Protein AF-A0A9E2MGG2-F1 (afdb_monomer)

Mean predicted aligned error: 4.43 Å

Secondary structure (DSSP, 8-state):
---PPPHHHHHHHHHHHHHHHHHTTSS-GGGHHHHHHHHHHHHHHT--SSHHHHHHHHHHHHHHH-

pLDDT: mean 85.72, std 7.42, range [47.09, 92.12]

Radius of gyration: 11.16 Å; Cα contacts (8 Å, |Δi|>4): 72; chains: 1; bounding box: 29×18×32 Å

Nearest PDB structures (foldseek):
  5krv-assembly1_A  TM=7.635E-01  e=1.336E+00  Vibrio vulnificus CMCP6
  2lyi-assembly1_A  TM=6.701E-01  e=1.494E+00  Trichonephila antipodiana
  5dul-assembly2_C  TM=6.020E-01  e=1.264E+00  Yersinia pestis
  5dul-assembly1_A  TM=5.852E-01  e=1.264E+00  Yersinia pestis
  3iie-assembly1_A  TM=5.863E-01  e=1.976E+00  Yersinia pseudotuberculosis YPIII

Structure (mmCIF, N/CA/C/O backbone):
data_AF-A0A9E2MGG2-F1
#
_entry.id   AF-A0A9E2MGG2-F1
#
loop_
_atom_site.group_PDB
_atom_site.id
_atom_site.type_symbol
_atom_site.label_atom_id
_atom_site.label_alt_id
_atom_site.label_comp_id
_atom_site.label_asym_id
_atom_site.label_entity_id
_atom_site.label_seq_id
_atom_site.pdbx_PDB_ins_code
_atom_site.Cartn_x
_atom_site.Cartn_y
_atom_site.Cartn_z
_atom_site.occupancy
_atom_site.B_iso_or_equiv
_atom_site.auth_seq_id
_atom_site.auth_comp_id
_atom_site.auth_asym_id
_atom_site.auth_atom_id
_atom_site.pdbx_PDB_model_num
ATOM 1 N N . MET A 1 1 ? 16.035 -1.296 -18.798 1.00 47.09 1 MET A N 1
ATOM 2 C CA . MET A 1 1 ? 15.611 -2.043 -17.586 1.00 47.09 1 MET A CA 1
ATOM 3 C C . MET A 1 1 ? 14.515 -1.264 -16.859 1.00 47.09 1 MET A C 1
ATOM 5 O O . MET A 1 1 ? 14.749 -0.120 -16.478 1.00 47.09 1 MET A O 1
ATOM 9 N N . ALA A 1 2 ? 13.305 -1.813 -16.702 1.00 58.56 2 ALA A N 1
ATOM 10 C CA . ALA A 1 2 ? 12.243 -1.116 -15.973 1.00 58.56 2 ALA A CA 1
ATOM 11 C C . ALA A 1 2 ? 12.687 -0.902 -14.516 1.00 58.56 2 ALA A C 1
ATOM 13 O O . ALA A 1 2 ? 12.891 -1.867 -13.781 1.00 58.56 2 ALA A O 1
ATOM 14 N N . LYS A 1 3 ? 12.867 0.359 -14.098 1.00 68.75 3 LYS A N 1
ATOM 15 C CA . LYS A 1 3 ? 13.214 0.728 -12.715 1.00 68.75 3 LYS A CA 1
ATOM 16 C C . LYS A 1 3 ? 12.042 0.358 -11.802 1.00 68.75 3 LYS A C 1
ATOM 18 O O . LYS A 1 3 ? 11.171 1.178 -11.515 1.00 68.75 3 LYS A O 1
ATOM 23 N N . VAL A 1 4 ? 11.986 -0.896 -11.360 1.00 79.31 4 VAL A N 1
ATOM 24 C CA . VAL A 1 4 ? 10.996 -1.331 -10.373 1.00 79.31 4 VAL A CA 1
ATOM 25 C C . VAL A 1 4 ? 11.215 -0.514 -9.105 1.00 79.31 4 VAL A C 1
ATOM 27 O O . VAL A 1 4 ? 12.335 -0.367 -8.608 1.00 79.31 4 VAL A O 1
ATOM 30 N N . LEU A 1 5 ? 10.137 0.061 -8.575 1.00 82.50 5 LEU A N 1
ATOM 31 C CA . LEU A 1 5 ? 10.226 0.845 -7.355 1.00 82.50 5 LEU A CA 1
ATOM 32 C C . LEU A 1 5 ? 10.749 -0.002 -6.190 1.00 82.50 5 LEU A C 1
ATOM 34 O O . LEU A 1 5 ? 10.174 -1.033 -5.844 1.00 82.50 5 LEU A O 1
ATOM 38 N N . LYS A 1 6 ? 11.780 0.515 -5.508 1.00 86.44 6 LYS A N 1
ATOM 39 C CA . LYS A 1 6 ? 12.306 -0.065 -4.264 1.00 86.44 6 LYS A CA 1
ATOM 40 C C . LYS A 1 6 ? 11.171 -0.345 -3.268 1.00 86.44 6 LYS A C 1
ATOM 42 O O . LYS A 1 6 ? 10.270 0.481 -3.072 1.00 86.44 6 LYS A O 1
ATOM 47 N N . LYS A 1 7 ? 11.274 -1.464 -2.543 1.00 85.81 7 LYS A N 1
ATOM 48 C CA . LYS A 1 7 ?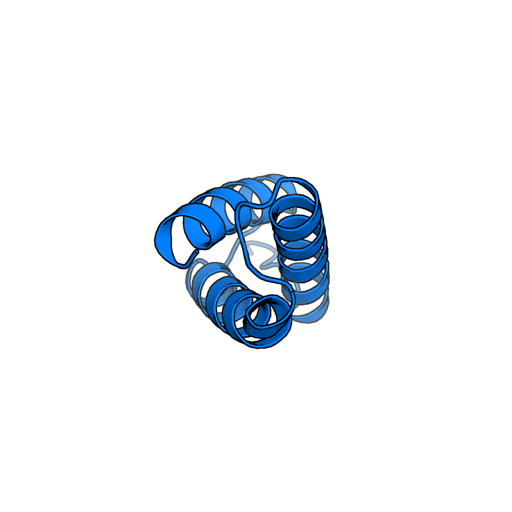 10.288 -1.924 -1.543 1.00 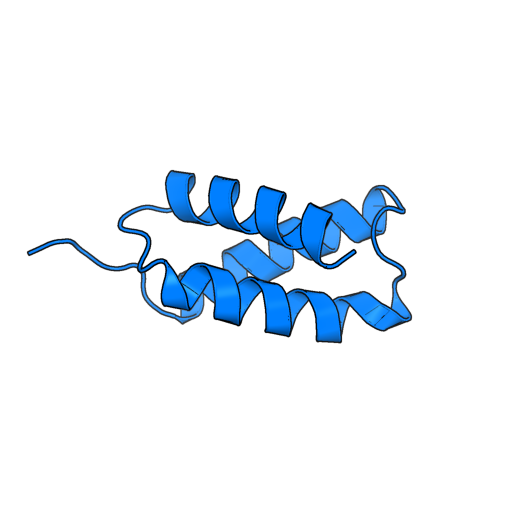85.81 7 LYS A CA 1
ATOM 49 C C . LYS A 1 7 ? 9.925 -0.850 -0.511 1.00 85.81 7 LYS A C 1
ATOM 51 O O . LYS A 1 7 ? 8.756 -0.683 -0.159 1.00 85.81 7 LYS A O 1
ATOM 56 N N . ARG A 1 8 ? 10.912 -0.054 -0.083 1.00 87.50 8 ARG A N 1
ATOM 57 C CA . ARG A 1 8 ? 10.729 1.082 0.838 1.00 87.50 8 ARG A CA 1
ATOM 58 C C . ARG A 1 8 ? 9.757 2.130 0.285 1.00 87.50 8 ARG A C 1
ATOM 60 O O . ARG A 1 8 ? 8.919 2.640 1.027 1.00 87.50 8 ARG A O 1
ATOM 67 N N . THR A 1 9 ? 9.823 2.421 -1.012 1.00 88.81 9 THR A N 1
ATOM 68 C CA . THR A 1 9 ? 8.942 3.395 -1.670 1.00 88.81 9 THR A CA 1
ATOM 69 C C . THR A 1 9 ? 7.510 2.886 -1.737 1.00 88.81 9 THR A C 1
ATOM 71 O O . THR A 1 9 ? 6.583 3.630 -1.419 1.00 88.81 9 THR A O 1
ATOM 74 N N . VAL A 1 10 ? 7.321 1.607 -2.065 1.00 88.12 10 VAL A N 1
ATOM 75 C CA . VAL A 1 10 ? 5.993 0.982 -2.075 1.00 88.12 10 VAL A CA 1
ATOM 76 C C . VAL A 1 10 ? 5.376 0.991 -0.674 1.00 88.12 10 VAL A C 1
ATOM 78 O O . VAL A 1 10 ? 4.217 1.373 -0.523 1.00 88.12 10 VAL A O 1
ATOM 81 N N . LYS A 1 11 ? 6.165 0.692 0.367 1.00 89.69 11 LYS A N 1
ATOM 82 C CA . LYS A 1 11 ? 5.712 0.746 1.768 1.00 89.69 11 LYS A CA 1
ATOM 83 C C . LYS A 1 11 ? 5.291 2.164 2.185 1.00 89.69 11 LYS A C 1
ATOM 85 O O . LYS A 1 11 ? 4.238 2.319 2.798 1.00 89.69 11 LYS A O 1
ATOM 90 N N . LYS A 1 12 ? 6.053 3.200 1.794 1.00 92.06 12 LYS A N 1
ATOM 91 C CA . LYS A 1 12 ? 5.687 4.618 2.011 1.00 92.06 12 LYS A CA 1
ATOM 92 C C . LYS A 1 12 ? 4.400 5.014 1.273 1.00 92.06 12 LYS A C 1
ATOM 94 O O . LYS A 1 12 ? 3.623 5.820 1.780 1.00 92.06 12 LYS A O 1
ATOM 99 N N . VAL A 1 13 ? 4.173 4.493 0.066 1.00 90.69 13 VAL A N 1
ATOM 100 C CA . VAL A 1 13 ? 2.941 4.766 -0.693 1.00 90.69 13 VAL A CA 1
ATOM 101 C C . VAL A 1 13 ? 1.744 4.078 -0.043 1.00 90.69 13 VAL A C 1
ATOM 103 O O . VAL A 1 13 ? 0.734 4.739 0.187 1.00 90.69 13 VAL A O 1
ATOM 106 N N . ALA A 1 14 ? 1.869 2.794 0.300 1.00 88.69 14 ALA A N 1
ATOM 107 C CA . ALA A 1 14 ? 0.817 2.039 0.971 1.00 88.69 14 ALA A CA 1
ATOM 108 C C . ALA A 1 14 ? 0.395 2.718 2.281 1.00 88.69 14 ALA A C 1
ATOM 110 O O . ALA A 1 14 ? -0.792 2.961 2.469 1.00 88.69 14 ALA A O 1
ATOM 111 N N . SER A 1 15 ? 1.351 3.132 3.122 1.00 90.94 15 SER A N 1
ATOM 112 C CA . SER A 1 15 ? 1.050 3.806 4.391 1.00 90.94 15 SER A CA 1
ATOM 113 C C . SER A 1 15 ? 0.367 5.166 4.217 1.00 90.94 15 SER A C 1
ATOM 115 O O . SER A 1 15 ? -0.552 5.491 4.965 1.00 90.94 15 SER A O 1
ATOM 117 N N . LYS A 1 16 ? 0.764 5.970 3.220 1.00 92.12 16 LYS A N 1
ATOM 118 C CA . LYS A 1 16 ? 0.087 7.247 2.928 1.00 92.12 16 LYS A CA 1
ATOM 119 C C . LYS A 1 16 ? -1.357 7.036 2.473 1.00 92.12 16 LYS A C 1
ATOM 121 O O . LYS A 1 16 ? -2.230 7.813 2.853 1.00 92.12 16 LYS A O 1
ATOM 126 N N . VAL A 1 17 ? -1.613 6.020 1.647 1.00 91.12 17 VAL A N 1
ATOM 127 C CA . VAL A 1 17 ? -2.970 5.739 1.158 1.00 91.12 17 VAL A CA 1
ATOM 128 C C . VAL A 1 17 ? -3.837 5.150 2.270 1.00 91.12 17 VAL A C 1
ATOM 130 O O . VAL A 1 17 ? -4.972 5.594 2.413 1.00 91.12 17 VAL A O 1
ATOM 133 N N . THR A 1 18 ? -3.312 4.245 3.102 1.00 88.56 18 THR A N 1
ATOM 134 C CA . THR A 1 18 ? -4.072 3.717 4.245 1.00 88.56 18 THR A CA 1
ATOM 135 C C . THR A 1 18 ? -4.364 4.782 5.290 1.00 88.56 18 THR A C 1
ATOM 137 O O . THR A 1 18 ? -5.508 4.883 5.708 1.00 88.56 18 THR A O 1
ATOM 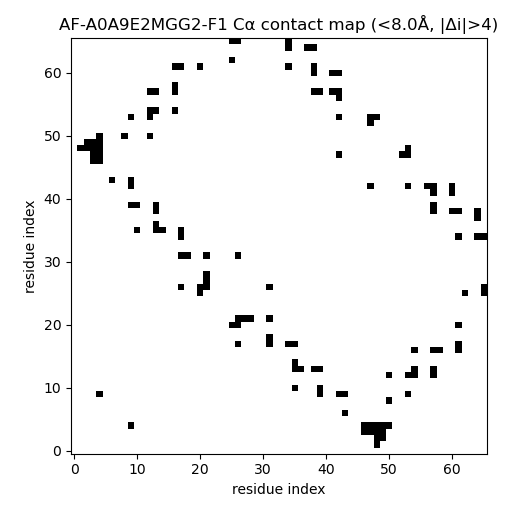140 N N . LYS A 1 19 ? -3.411 5.659 5.641 1.00 90.88 19 LYS A N 1
ATOM 141 C CA . LYS A 1 19 ? -3.685 6.803 6.536 1.00 90.88 19 LYS A CA 1
ATOM 142 C C . LYS A 1 19 ? -4.809 7.700 6.006 1.00 90.88 19 LYS A C 1
ATOM 144 O O . LYS A 1 19 ? -5.692 8.084 6.764 1.00 90.88 19 LYS A O 1
ATOM 149 N N . LYS A 1 20 ? -4.818 7.993 4.698 1.00 90.81 20 LYS A N 1
ATOM 150 C CA . LYS A 1 20 ? -5.912 8.754 4.069 1.00 90.81 20 LYS A CA 1
ATOM 151 C C . LYS A 1 20 ? -7.245 8.004 4.089 1.00 90.81 20 LYS A C 1
ATOM 153 O O . LYS A 1 20 ? -8.278 8.644 4.221 1.00 90.81 20 LYS A O 1
ATOM 158 N N . ALA A 1 21 ? -7.234 6.682 3.946 1.00 87.69 21 ALA A N 1
ATOM 159 C CA . ALA A 1 21 ? -8.445 5.868 4.021 1.00 87.69 21 ALA A CA 1
ATOM 160 C C . ALA A 1 21 ? -9.011 5.801 5.446 1.00 87.69 21 ALA A C 1
ATOM 162 O O . ALA A 1 21 ? -10.219 5.898 5.611 1.00 87.69 21 ALA A O 1
ATOM 163 N N . VAL A 1 22 ? -8.146 5.740 6.461 1.00 88.31 22 VAL A N 1
ATOM 164 C CA . VAL A 1 22 ? -8.540 5.842 7.874 1.00 88.31 22 VAL A CA 1
ATOM 165 C C . VAL A 1 22 ? -9.153 7.208 8.178 1.00 88.31 22 VAL A C 1
ATOM 167 O O . VAL A 1 22 ? -10.221 7.280 8.772 1.00 88.31 22 VAL A O 1
ATOM 170 N N . ALA A 1 23 ? -8.527 8.295 7.714 1.00 89.94 23 ALA A N 1
ATOM 171 C CA . ALA A 1 23 ? -9.072 9.645 7.878 1.00 89.94 23 ALA A CA 1
ATOM 172 C C . ALA A 1 23 ? -10.445 9.811 7.202 1.00 89.94 23 ALA A C 1
ATOM 174 O O . ALA A 1 23 ? -11.312 10.501 7.720 1.00 89.94 23 ALA A O 1
ATOM 175 N N . LYS A 1 24 ? -10.661 9.131 6.069 1.00 89.50 24 LYS A N 1
ATOM 176 C CA . LYS A 1 24 ? -11.951 9.085 5.363 1.00 89.50 24 LYS A CA 1
ATOM 177 C C . LYS A 1 24 ? -12.936 8.050 5.926 1.00 89.50 24 LYS A C 1
ATOM 179 O O . LYS A 1 24 ? -13.941 7.794 5.277 1.00 89.50 24 LYS A O 1
ATOM 184 N N . LYS A 1 25 ? -12.635 7.426 7.071 1.00 85.69 25 LYS A N 1
ATOM 185 C CA . LYS A 1 25 ? -13.432 6.355 7.699 1.00 85.69 25 LYS A CA 1
ATOM 186 C C . LYS A 1 25 ? -13.684 5.123 6.808 1.00 85.69 25 LYS A C 1
ATOM 188 O O . LYS A 1 25 ? -14.530 4.304 7.125 1.00 85.69 25 LYS A O 1
ATOM 193 N N . VAL A 1 26 ? -12.912 4.948 5.732 1.00 85.56 26 VAL A N 1
ATOM 194 C CA . VAL A 1 26 ? -12.986 3.766 4.852 1.00 85.56 26 VAL A CA 1
ATOM 195 C C . VAL A 1 26 ? -12.330 2.553 5.513 1.00 85.56 26 VAL A C 1
ATOM 197 O O . VAL A 1 26 ? -12.732 1.431 5.274 1.00 85.56 26 VAL A O 1
ATOM 200 N N . VAL A 1 27 ? -11.297 2.770 6.334 1.00 84.00 27 VAL A N 1
ATOM 201 C CA . VAL A 1 27 ? -10.584 1.709 7.062 1.00 84.00 27 VAL A CA 1
ATOM 202 C C . VAL A 1 27 ? -10.624 2.034 8.548 1.00 84.00 27 VAL A C 1
ATOM 204 O O . VAL A 1 27 ? -10.238 3.138 8.940 1.00 84.00 27 VAL A O 1
ATOM 207 N N . ALA A 1 28 ? -11.023 1.082 9.388 1.00 86.56 28 ALA A N 1
ATOM 208 C CA . ALA A 1 28 ? -10.968 1.266 10.833 1.00 86.56 28 ALA A CA 1
ATOM 209 C C . ALA A 1 28 ? -9.511 1.403 11.320 1.00 86.56 28 ALA A C 1
ATOM 211 O O . ALA A 1 28 ? -8.592 0.761 10.804 1.00 86.56 28 ALA A O 1
ATOM 212 N N . LYS A 1 29 ? -9.276 2.234 12.347 1.00 85.12 29 LYS A N 1
ATOM 213 C CA . LYS A 1 29 ? -7.922 2.465 12.898 1.00 85.12 29 LYS A CA 1
ATOM 214 C C . LYS A 1 29 ? -7.237 1.161 13.327 1.00 85.12 29 LYS A C 1
ATOM 216 O O . LYS A 1 29 ? -6.048 0.996 13.053 1.00 85.12 29 LYS A O 1
ATOM 221 N N . LYS A 1 30 ? -7.995 0.236 13.927 1.00 85.44 30 LYS A N 1
ATOM 222 C CA . LYS A 1 30 ? -7.530 -1.094 14.357 1.00 85.44 30 LYS A CA 1
ATOM 223 C C . LYS A 1 30 ? -6.953 -1.926 13.201 1.00 85.44 30 LYS A C 1
ATOM 225 O O . LYS A 1 30 ? -5.908 -2.556 13.348 1.00 85.44 30 LYS A O 1
ATOM 230 N N . ASP A 1 31 ? -7.533 -1.804 12.009 1.00 87.19 31 ASP A N 1
ATOM 231 C CA . ASP A 1 31 ? -7.166 -2.612 10.841 1.00 87.19 31 ASP A CA 1
ATOM 232 C C . ASP A 1 31 ? -6.094 -1.959 9.962 1.00 87.19 31 ASP A C 1
ATOM 234 O O . ASP A 1 31 ? -5.492 -2.605 9.097 1.00 87.19 31 ASP A O 1
ATOM 238 N N . ALA A 1 32 ? -5.768 -0.686 10.201 1.00 84.50 32 ALA A N 1
ATOM 239 C CA . ALA A 1 32 ? -4.858 0.097 9.365 1.00 84.50 32 ALA A CA 1
ATOM 240 C C . ALA A 1 32 ? -3.482 -0.569 9.161 1.00 84.50 32 ALA A C 1
ATOM 242 O O . ALA A 1 32 ? -2.897 -0.491 8.070 1.00 84.50 32 ALA A O 1
ATOM 243 N N . LYS A 1 33 ? -2.960 -1.250 10.192 1.00 88.50 33 LYS A N 1
ATOM 244 C CA . LYS A 1 33 ? -1.676 -1.971 10.137 1.00 88.50 33 LYS A CA 1
ATOM 245 C C . LYS A 1 33 ? -1.770 -3.214 9.245 1.00 88.50 33 LYS A C 1
ATOM 247 O O . LYS A 1 33 ? -0.874 -3.442 8.425 1.00 88.50 33 LYS A O 1
ATOM 252 N N . ALA A 1 34 ? -2.846 -3.990 9.371 1.00 88.94 34 ALA A N 1
ATOM 253 C CA . ALA A 1 34 ? -3.087 -5.192 8.574 1.00 88.94 34 ALA A CA 1
ATOM 254 C C . ALA A 1 34 ? -3.361 -4.840 7.103 1.00 88.94 34 ALA A C 1
ATOM 256 O O . ALA A 1 34 ? -2.692 -5.364 6.203 1.00 88.94 34 ALA A O 1
ATOM 257 N N . VAL A 1 35 ? -4.247 -3.869 6.859 1.00 87.38 35 VAL A N 1
ATOM 258 C CA . VAL A 1 35 ? -4.566 -3.353 5.519 1.00 87.38 35 VAL A CA 1
ATOM 259 C C . VAL A 1 35 ? -3.311 -2.784 4.853 1.00 87.38 35 VAL A C 1
ATOM 261 O O . VAL A 1 35 ? -3.010 -3.119 3.708 1.00 87.38 35 VAL A O 1
ATOM 264 N N . GLY A 1 36 ? -2.494 -2.009 5.575 1.00 87.56 36 GLY A N 1
ATOM 265 C 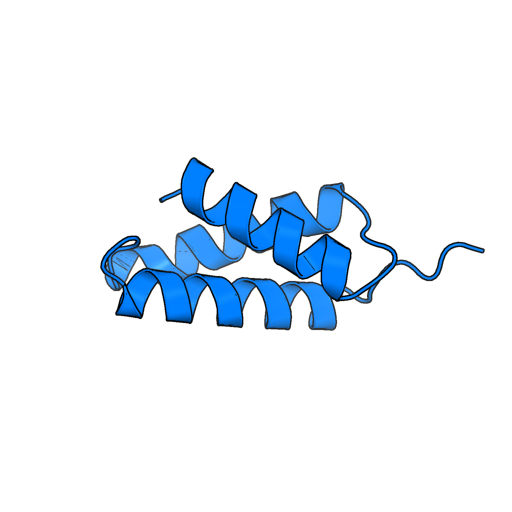CA . GLY A 1 36 ? -1.230 -1.476 5.052 1.00 87.56 36 GLY A CA 1
ATOM 266 C C . GLY A 1 36 ? -0.249 -2.558 4.594 1.00 87.56 36 GLY A C 1
ATOM 267 O O . GLY A 1 36 ? 0.367 -2.420 3.531 1.00 87.56 36 GLY A O 1
ATOM 268 N N . LYS A 1 37 ? -0.126 -3.659 5.350 1.00 90.31 37 LYS A N 1
ATOM 269 C CA . LYS A 1 37 ? 0.706 -4.815 4.971 1.00 90.31 37 LYS A CA 1
ATOM 270 C C . LYS A 1 37 ? 0.156 -5.528 3.728 1.00 90.31 37 LYS A C 1
ATOM 272 O O . LYS A 1 37 ? 0.933 -5.806 2.811 1.00 90.31 37 LYS A O 1
ATOM 277 N N . LYS A 1 38 ? -1.156 -5.794 3.670 1.00 90.88 38 LYS A N 1
ATOM 278 C CA . LYS A 1 38 ? -1.812 -6.444 2.516 1.00 90.88 38 LYS A CA 1
ATOM 279 C C . LYS A 1 38 ? 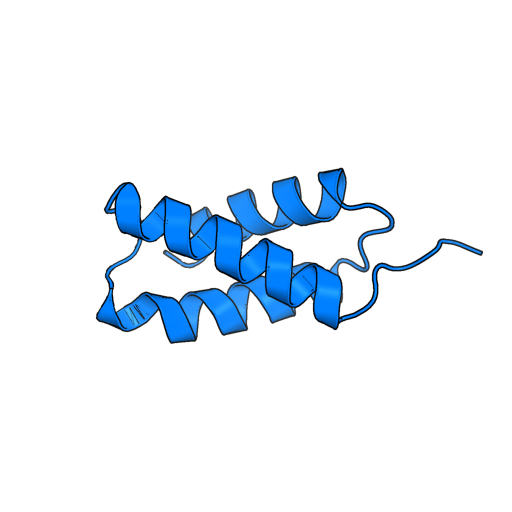-1.665 -5.604 1.244 1.00 90.88 38 LYS A C 1
ATOM 281 O O . LYS A 1 38 ? -1.196 -6.104 0.223 1.00 90.88 38 LYS A O 1
ATOM 286 N N . VAL A 1 39 ? -1.947 -4.305 1.328 1.00 88.50 39 VAL A N 1
ATOM 287 C CA . VAL A 1 39 ? -1.811 -3.359 0.209 1.00 88.50 39 VAL A CA 1
ATOM 288 C C . VAL A 1 39 ? -0.369 -3.297 -0.287 1.00 88.50 39 VAL A C 1
ATOM 290 O O . VAL A 1 39 ? -0.136 -3.363 -1.491 1.00 88.50 39 VAL A O 1
ATOM 293 N N . ALA A 1 40 ? 0.614 -3.228 0.615 1.00 88.62 40 ALA A N 1
ATOM 294 C CA . ALA A 1 40 ? 2.019 -3.240 0.220 1.00 88.62 40 ALA A CA 1
ATOM 29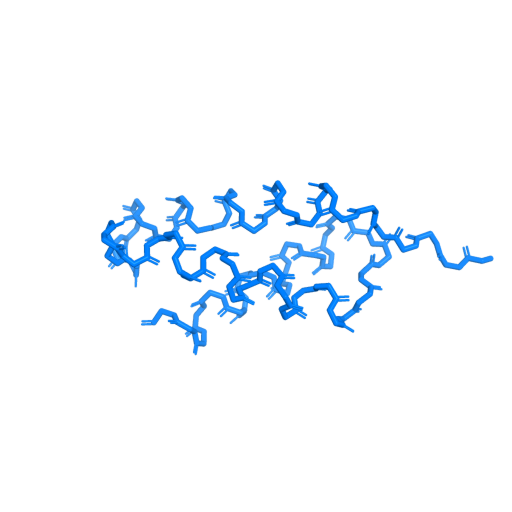5 C C . ALA A 1 40 ? 2.397 -4.532 -0.526 1.00 88.62 40 ALA A C 1
ATOM 297 O O . ALA A 1 40 ? 3.047 -4.444 -1.564 1.00 88.62 40 ALA A O 1
ATOM 298 N N . LYS A 1 41 ? 1.956 -5.712 -0.060 1.00 90.56 41 LYS A N 1
ATOM 299 C CA . LYS A 1 41 ? 2.180 -6.991 -0.766 1.00 90.56 41 LYS A CA 1
ATOM 300 C C . LYS A 1 41 ? 1.552 -6.991 -2.165 1.00 90.56 41 LYS A C 1
ATOM 302 O O . LYS A 1 41 ? 2.225 -7.358 -3.124 1.00 90.56 41 LYS A O 1
ATOM 307 N N . ILE A 1 42 ? 0.305 -6.534 -2.300 1.00 89.19 42 ILE A N 1
ATOM 308 C CA . ILE A 1 42 ? -0.402 -6.463 -3.593 1.00 89.19 42 ILE A CA 1
ATOM 309 C C . ILE A 1 42 ? 0.329 -5.531 -4.567 1.00 89.19 42 ILE A C 1
ATOM 311 O O . ILE A 1 42 ? 0.545 -5.875 -5.729 1.00 89.19 42 ILE A O 1
ATOM 315 N N . VAL A 1 43 ? 0.736 -4.350 -4.098 1.00 87.38 43 VAL A N 1
ATOM 316 C CA . VAL A 1 43 ? 1.430 -3.369 -4.941 1.00 87.38 43 VAL A CA 1
ATOM 317 C C . VAL A 1 43 ? 2.836 -3.853 -5.305 1.00 87.38 43 VAL A C 1
ATOM 319 O O . VAL A 1 43 ? 3.264 -3.617 -6.427 1.00 87.38 43 VAL A O 1
ATOM 322 N N . LEU A 1 44 ? 3.537 -4.568 -4.418 1.00 86.94 44 LEU A N 1
ATOM 323 C CA . LEU A 1 44 ? 4.836 -5.179 -4.731 1.00 86.94 44 LEU A CA 1
ATOM 324 C C . LEU A 1 44 ? 4.726 -6.261 -5.812 1.00 86.94 44 LEU A C 1
ATOM 326 O O . LEU A 1 44 ? 5.541 -6.261 -6.731 1.00 86.94 44 LEU A O 1
ATOM 330 N N . LYS A 1 45 ? 3.698 -7.122 -5.754 1.00 87.69 45 LYS A N 1
ATOM 331 C CA . LYS A 1 45 ? 3.436 -8.133 -6.796 1.00 87.69 45 LYS A CA 1
ATOM 332 C C . LYS A 1 45 ? 3.232 -7.506 -8.181 1.00 87.69 45 LYS A C 1
ATOM 334 O O . LYS A 1 45 ? 3.642 -8.085 -9.176 1.00 87.69 45 LYS A O 1
ATOM 339 N N . LYS A 1 46 ? 2.672 -6.292 -8.242 1.00 84.31 46 LYS A N 1
ATOM 340 C CA . LYS A 1 46 ? 2.478 -5.540 -9.494 1.00 84.31 46 LYS A CA 1
ATOM 341 C C . LYS A 1 46 ? 3.740 -4.884 -10.063 1.00 84.31 46 LYS A C 1
ATOM 343 O O . LYS A 1 46 ? 3.636 -4.258 -11.111 1.00 84.31 46 LYS A O 1
ATOM 348 N N . LYS A 1 47 ? 4.890 -4.969 -9.380 1.00 82.56 47 LYS A N 1
ATOM 349 C CA . LYS A 1 47 ? 6.185 -4.417 -9.829 1.00 82.56 47 LYS A CA 1
ATOM 350 C C . LYS A 1 47 ? 6.068 -3.012 -10.469 1.00 82.56 47 LYS A C 1
ATOM 352 O O . LYS A 1 47 ? 6.452 -2.819 -11.619 1.00 82.56 4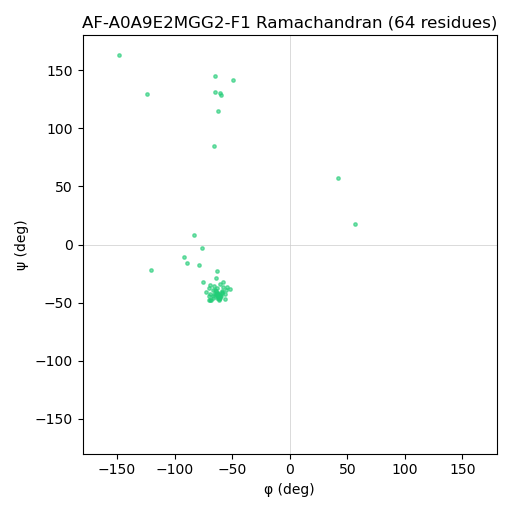7 LYS A O 1
ATOM 357 N N . PRO A 1 48 ? 5.518 -2.006 -9.761 1.00 82.56 48 PRO A N 1
ATOM 358 C CA . PRO A 1 48 ? 5.267 -0.697 -10.348 1.00 82.56 48 PRO A CA 1
ATOM 359 C C . PRO A 1 48 ? 6.576 -0.006 -10.736 1.00 82.56 48 PRO A C 1
ATOM 361 O O . PRO A 1 48 ? 7.487 0.127 -9.916 1.00 82.56 48 PRO A O 1
ATOM 364 N N . ALA A 1 49 ? 6.624 0.500 -11.966 1.00 83.56 49 ALA A N 1
ATOM 365 C CA . ALA A 1 49 ? 7.775 1.226 -12.496 1.00 83.56 49 ALA A CA 1
ATOM 366 C C . ALA A 1 49 ? 7.851 2.689 -12.010 1.00 8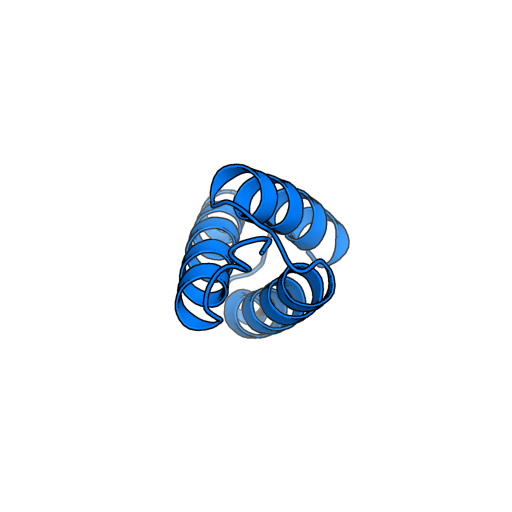3.56 49 ALA A C 1
ATOM 368 O O . ALA A 1 49 ? 8.895 3.326 -12.094 1.00 83.56 49 ALA A O 1
ATOM 369 N N . ASN A 1 50 ? 6.755 3.263 -11.490 1.00 86.44 50 ASN A N 1
ATOM 370 C CA . ASN A 1 50 ? 6.734 4.663 -11.051 1.00 86.44 50 ASN A CA 1
ATOM 371 C C . ASN A 1 50 ? 5.783 4.922 -9.866 1.00 86.44 50 ASN A C 1
ATOM 373 O O . ASN A 1 50 ? 4.895 4.132 -9.535 1.00 86.44 50 ASN A O 1
ATOM 377 N N . LYS A 1 51 ? 5.953 6.067 -9.187 1.00 84.62 51 LYS A N 1
ATOM 378 C CA . LYS A 1 51 ? 5.147 6.415 -7.995 1.00 84.62 51 LYS A CA 1
ATOM 379 C C . LYS A 1 51 ? 3.654 6.584 -8.320 1.00 84.62 51 LYS A C 1
ATOM 381 O O . LYS A 1 51 ? 2.818 6.339 -7.448 1.00 84.62 51 LYS A O 1
ATOM 386 N N . LYS A 1 52 ? 3.310 6.989 -9.549 1.00 87.06 52 LYS A N 1
ATOM 387 C CA . LYS A 1 52 ? 1.924 7.212 -10.002 1.00 87.06 52 LYS A CA 1
ATOM 388 C C . LYS A 1 52 ? 1.161 5.888 -10.108 1.00 87.06 52 LYS A C 1
ATOM 390 O O . LYS A 1 52 ? 0.076 5.767 -9.536 1.00 87.06 52 LYS A O 1
ATOM 395 N N . THR A 1 53 ? 1.755 4.879 -10.743 1.00 86.75 53 THR A N 1
ATOM 396 C CA . THR A 1 53 ? 1.205 3.515 -10.846 1.00 86.75 53 THR A CA 1
ATOM 397 C C . THR A 1 53 ? 1.092 2.862 -9.474 1.00 86.75 53 THR A C 1
ATOM 399 O O . THR A 1 53 ? 0.021 2.358 -9.138 1.00 86.75 53 THR A O 1
ATOM 402 N N . ALA A 1 54 ? 2.118 2.983 -8.623 1.00 87.44 54 ALA A N 1
ATOM 403 C CA . ALA A 1 54 ? 2.061 2.488 -7.246 1.00 87.44 54 ALA A CA 1
ATOM 404 C C . ALA A 1 54 ? 0.916 3.125 -6.438 1.00 87.44 54 ALA A C 1
ATOM 406 O O . ALA A 1 54 ? 0.206 2.422 -5.722 1.00 87.44 54 ALA A O 1
ATOM 407 N N . ARG A 1 55 ? 0.684 4.441 -6.569 1.00 90.56 55 ARG A N 1
ATOM 408 C CA . ARG A 1 55 ? -0.434 5.136 -5.899 1.00 90.56 55 ARG A CA 1
ATOM 409 C C . ARG A 1 55 ? -1.799 4.699 -6.424 1.00 90.56 55 ARG A C 1
ATOM 411 O O . ARG A 1 55 ? -2.697 4.476 -5.613 1.00 90.56 55 ARG A O 1
ATOM 418 N N . LYS A 1 56 ? -1.972 4.578 -7.746 1.00 90.38 56 LYS A N 1
ATOM 419 C CA . LYS A 1 56 ? -3.226 4.081 -8.346 1.00 90.38 56 LYS A CA 1
ATOM 420 C C . LYS A 1 56 ? -3.516 2.649 -7.884 1.00 90.38 56 LYS A C 1
ATOM 422 O O . LYS A 1 56 ? -4.626 2.368 -7.436 1.00 90.38 56 LYS A O 1
ATOM 427 N N . ALA A 1 57 ? -2.508 1.778 -7.926 1.00 88.62 57 ALA A N 1
ATOM 428 C CA . ALA A 1 57 ? -2.615 0.401 -7.455 1.00 88.62 57 ALA A CA 1
ATOM 429 C C . ALA A 1 57 ? -2.941 0.336 -5.957 1.00 88.62 57 ALA A C 1
ATOM 431 O O . ALA A 1 57 ? -3.847 -0.395 -5.574 1.00 88.62 57 ALA A O 1
ATOM 432 N N . ALA A 1 58 ? -2.281 1.148 -5.125 1.00 88.62 58 ALA A N 1
ATOM 433 C CA . ALA A 1 58 ? -2.549 1.209 -3.692 1.00 88.62 58 ALA A CA 1
ATOM 434 C C . ALA A 1 58 ? -3.973 1.697 -3.378 1.00 88.62 58 ALA A C 1
ATOM 436 O O . ALA A 1 58 ? -4.622 1.113 -2.522 1.00 88.62 58 ALA A O 1
ATOM 437 N N . LYS A 1 59 ? -4.498 2.714 -4.083 1.00 89.75 59 LYS A N 1
ATOM 438 C CA . LYS A 1 59 ? -5.893 3.169 -3.908 1.00 89.75 59 LYS A CA 1
ATOM 439 C C . LYS A 1 59 ? -6.905 2.070 -4.246 1.00 89.75 59 LYS A C 1
ATOM 441 O O . LYS A 1 59 ? -7.842 1.865 -3.483 1.00 89.75 59 LYS A O 1
ATOM 446 N N . LYS A 1 60 ? -6.706 1.362 -5.366 1.00 89.31 60 LYS A N 1
ATOM 447 C CA . LYS A 1 60 ? -7.559 0.224 -5.753 1.00 89.31 60 LYS A CA 1
ATOM 448 C C . LYS A 1 60 ? -7.454 -0.921 -4.744 1.00 89.31 60 LYS A C 1
ATOM 450 O O . LYS A 1 60 ? -8.466 -1.496 -4.379 1.00 89.31 60 LYS A O 1
ATOM 455 N N . ALA A 1 61 ? -6.244 -1.226 -4.279 1.00 87.19 61 ALA A N 1
ATOM 456 C CA . ALA A 1 61 ? -6.014 -2.277 -3.296 1.00 87.19 61 ALA A CA 1
ATOM 457 C C . ALA A 1 61 ? -6.634 -1.941 -1.935 1.00 87.19 61 ALA A C 1
ATOM 459 O O . ALA A 1 61 ? -7.209 -2.823 -1.322 1.00 87.19 61 ALA A O 1
ATOM 460 N N . VAL A 1 62 ? -6.572 -0.684 -1.481 1.00 87.94 62 VAL A N 1
ATOM 461 C CA . VAL A 1 62 ? -7.244 -0.277 -0.240 1.00 87.94 62 VAL A CA 1
ATOM 462 C C . VAL A 1 62 ? -8.754 -0.463 -0.357 1.00 87.94 62 VAL A C 1
ATOM 464 O O . VAL A 1 62 ? -9.316 -1.075 0.527 1.00 87.94 62 VAL A O 1
ATOM 467 N N . LYS A 1 63 ? -9.397 -0.056 -1.458 1.00 83.31 63 LYS A N 1
ATOM 468 C CA . LYS A 1 63 ? -10.845 -0.281 -1.652 1.00 83.31 63 LYS A CA 1
ATOM 469 C C . LYS A 1 63 ? -11.271 -1.755 -1.721 1.00 83.31 63 LYS A C 1
ATOM 471 O O . LYS A 1 63 ? -12.441 -2.032 -1.547 1.00 83.31 63 LYS A O 1
ATOM 476 N N . LYS A 1 64 ? -10.360 -2.670 -2.067 1.00 81.44 64 LYS A N 1
ATOM 477 C CA . LYS A 1 64 ? -10.644 -4.115 -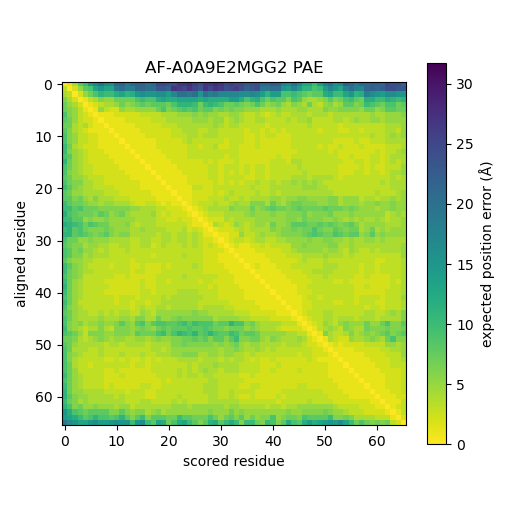2.140 1.00 81.44 64 LYS A CA 1
ATOM 478 C C . LYS A 1 64 ? -10.417 -4.850 -0.815 1.00 81.44 64 LYS A C 1
ATOM 480 O O . LYS A 1 64 ? -10.735 -6.026 -0.724 1.00 81.44 64 LYS A O 1
ATOM 485 N N . VAL A 1 65 ? -9.711 -4.220 0.122 1.00 79.12 65 VAL A N 1
ATOM 486 C CA . VAL A 1 65 ? -9.205 -4.853 1.353 1.00 79.12 65 VAL A CA 1
ATOM 487 C C . VAL A 1 65 ? -9.747 -4.163 2.607 1.00 79.12 65 VAL A C 1
ATOM 489 O O . VAL A 1 65 ? -9.692 -4.758 3.679 1.00 79.12 65 VAL A O 1
ATOM 492 N N . ALA A 1 66 ? -10.175 -2.907 2.472 1.00 65.25 66 ALA A N 1
ATOM 493 C CA . ALA A 1 66 ? -11.060 -2.217 3.398 1.00 65.25 66 ALA A CA 1
ATOM 494 C C . ALA A 1 66 ? -12.467 -2.793 3.258 1.00 65.25 66 ALA A C 1
ATOM 496 O O . ALA A 1 66 ? -13.102 -2.968 4.313 1.00 65.25 66 ALA A O 1
#

Foldseek 3Di:
DQQQDDLVLLLVLLLVLLVVCCVVVVDPPVCSVVLSVQLSVQLVVVRDSDSVSSNVSSNVSSNVSD

Solvent-accessible surface area (backbone atoms only — not comparable to full-atom values): 3616 Å² total; per-residue (Å²): 130,83,58,54,59,54,69,70,58,47,46,55,47,20,47,56,51,39,53,52,32,35,76,68,66,59,30,59,77,88,47,42,66,59,46,28,53,53,26,26,53,57,37,55,76,64,55,30,62,46,73,66,55,40,46,54,46,27,53,56,39,44,72,75,66,85

Sequence (66 aa):
MAKVLKKRTVKKVASKVTKKAVAKKVVAKKDAKAVGKKVAKIVLKKKPANKKTARKAAKKAVKKVA